Protein AF-A0A2N9NRS1-F1 (afdb_monomer_lite)

Secondary structure (DSSP, 8-state):
-----------HHHHHHHHHHHHHHT--HHHHHHHHHHHHHHHHHHHHHHHTS-S-SSPPPPHHHHHHHHH-----HHHHHHHHHHS------

pLDDT: mean 79.93, std 14.4, range [45.62, 96.69]

Radius of gyration: 28.5 Å; chains: 1; bounding box: 49×37×71 Å

Sequence (93 aa):
MKSTQYPLQVPEDLMSELESTARSHSLSKADVMRQSMRFGLPVLRKRLSAVAGRVTNVEPLPRKVLEEIYSRPERDEPGVKQLSRAQPKGVRD

Structure (mmCIF, N/CA/C/O backbone):
data_AF-A0A2N9NRS1-F1
#
_entry.id   AF-A0A2N9NRS1-F1
#
loop_
_atom_site.group_PDB
_atom_site.id
_atom_site.type_symbol
_atom_site.label_atom_id
_atom_site.label_alt_id
_atom_site.label_comp_id
_atom_site.label_asym_id
_atom_site.label_entity_id
_atom_site.label_seq_id
_atom_site.pdbx_PDB_ins_code
_atom_site.Cartn_x
_atom_site.Cartn_y
_atom_site.Cartn_z
_atom_site.occupancy
_atom_site.B_iso_or_equiv
_atom_site.auth_seq_id
_atom_site.auth_comp_id
_atom_site.auth_asym_id
_atom_site.auth_atom_id
_atom_site.pdbx_PDB_model_num
ATOM 1 N N . MET A 1 1 ? 7.881 -1.007 19.608 1.00 60.34 1 MET A N 1
ATOM 2 C CA . MET A 1 1 ? 8.231 -0.811 18.179 1.00 60.34 1 MET A CA 1
ATOM 3 C C . MET A 1 1 ? 8.441 0.674 17.942 1.00 60.34 1 MET A C 1
ATOM 5 O O . MET A 1 1 ? 7.679 1.450 18.499 1.00 60.34 1 MET A O 1
ATOM 9 N N . LYS A 1 2 ? 9.450 1.078 17.161 1.00 79.75 2 LYS A N 1
ATOM 10 C CA . LYS A 1 2 ? 9.568 2.479 16.727 1.00 79.75 2 LYS A CA 1
ATOM 11 C C . LYS A 1 2 ? 8.479 2.743 15.681 1.00 79.75 2 LYS A C 1
ATOM 13 O O . LYS A 1 2 ? 8.377 1.984 14.721 1.00 79.75 2 LYS A O 1
ATOM 18 N N . SER A 1 3 ? 7.653 3.759 15.898 1.00 81.94 3 SER A N 1
ATOM 19 C CA . SER A 1 3 ? 6.581 4.165 14.986 1.00 81.94 3 SER A CA 1
ATOM 20 C C . SER A 1 3 ? 6.775 5.621 14.601 1.00 81.94 3 SER A C 1
ATOM 22 O O . SER A 1 3 ? 6.987 6.459 15.475 1.00 81.94 3 SER A O 1
ATOM 24 N N . THR A 1 4 ? 6.672 5.914 13.311 1.00 88.31 4 THR A N 1
ATOM 25 C CA . THR A 1 4 ? 6.706 7.282 12.792 1.00 88.31 4 THR A CA 1
ATOM 26 C C . THR A 1 4 ? 5.276 7.725 12.524 1.00 88.31 4 THR A C 1
ATOM 28 O O . THR A 1 4 ? 4.505 6.980 11.917 1.00 88.31 4 THR A O 1
ATOM 31 N N . GLN A 1 5 ? 4.904 8.914 12.997 1.00 88.06 5 GLN A N 1
ATOM 32 C CA . GLN A 1 5 ? 3.593 9.482 12.706 1.00 88.06 5 GLN A CA 1
ATOM 33 C C . GLN A 1 5 ? 3.561 9.941 11.247 1.00 88.06 5 GLN A C 1
ATOM 35 O O . GLN A 1 5 ? 4.415 10.713 10.818 1.00 88.06 5 GLN A O 1
ATOM 40 N N . TYR A 1 6 ? 2.584 9.447 10.490 1.00 85.50 6 TYR A N 1
ATOM 41 C CA . TYR A 1 6 ? 2.391 9.793 9.088 1.00 85.50 6 TYR A CA 1
ATOM 42 C C . TYR A 1 6 ? 0.953 10.289 8.893 1.00 85.50 6 TYR A C 1
ATOM 44 O O . TYR A 1 6 ? 0.023 9.499 9.084 1.00 85.50 6 TYR A O 1
ATOM 52 N N . PRO A 1 7 ? 0.739 11.578 8.570 1.00 88.81 7 PRO A N 1
ATOM 53 C CA . PRO A 1 7 ? -0.588 12.068 8.235 1.00 88.81 7 PRO A CA 1
ATOM 54 C C . PRO A 1 7 ? -0.986 11.524 6.860 1.00 88.81 7 PRO A C 1
ATOM 56 O O . PRO A 1 7 ? -0.306 11.768 5.867 1.00 88.81 7 PRO A O 1
ATOM 59 N N . LEU A 1 8 ? -2.088 10.777 6.810 1.00 88.56 8 LEU A N 1
ATOM 60 C CA . LEU A 1 8 ? -2.639 10.217 5.581 1.00 88.56 8 LEU A CA 1
ATOM 61 C C . LEU A 1 8 ? -4.058 10.745 5.384 1.00 88.56 8 LEU A C 1
ATOM 63 O O . LEU A 1 8 ? -4.887 10.645 6.288 1.00 88.56 8 LEU A O 1
ATOM 67 N N . GLN A 1 9 ? -4.335 11.281 4.199 1.00 93.00 9 GLN A N 1
ATOM 68 C CA . GLN A 1 9 ? -5.700 11.579 3.781 1.00 93.00 9 GLN A CA 1
ATOM 69 C C . GLN A 1 9 ? -6.358 10.287 3.301 1.00 93.00 9 GLN A C 1
ATOM 71 O O . GLN A 1 9 ? -5.797 9.573 2.470 1.00 93.00 9 GLN A O 1
ATOM 76 N N . VAL A 1 10 ? -7.533 9.981 3.844 1.00 90.88 10 VAL A N 1
ATOM 77 C CA . VAL A 1 10 ? -8.276 8.758 3.537 1.00 90.88 10 VAL A CA 1
ATOM 78 C C . VAL A 1 10 ? -9.671 9.160 3.051 1.00 90.88 10 VAL A C 1
ATOM 80 O O . VAL A 1 10 ? -10.322 9.939 3.747 1.00 90.88 10 VAL A O 1
ATOM 83 N N . PRO A 1 11 ? -10.132 8.666 1.885 1.00 94.81 11 PRO A N 1
ATOM 84 C CA . PRO A 1 11 ? -11.497 8.896 1.411 1.00 94.81 11 PRO A CA 1
ATOM 85 C C . PRO A 1 11 ? -12.547 8.418 2.422 1.00 94.81 11 PRO A C 1
ATOM 87 O O . PRO A 1 11 ? -12.319 7.433 3.129 1.00 94.81 11 PRO A O 1
ATOM 90 N N . GLU A 1 12 ? -13.702 9.083 2.464 1.00 94.25 12 GLU A N 1
ATOM 91 C CA . GLU A 1 12 ? -14.774 8.776 3.425 1.00 94.25 12 GLU A CA 1
ATOM 92 C C . GLU A 1 12 ? -15.288 7.338 3.291 1.00 94.25 12 GLU A C 1
ATOM 94 O O . GLU A 1 12 ? -15.439 6.643 4.298 1.00 94.25 12 GLU A O 1
ATOM 99 N N . ASP A 1 13 ? -15.443 6.849 2.059 1.00 95.50 13 ASP A N 1
ATOM 100 C CA . ASP A 1 13 ? -15.888 5.478 1.788 1.00 95.50 13 ASP A CA 1
ATOM 101 C C . ASP A 1 13 ? -14.947 4.451 2.432 1.00 95.50 13 ASP A C 1
ATOM 103 O O . ASP A 1 13 ? -15.374 3.578 3.190 1.00 95.50 13 ASP A O 1
ATOM 107 N N . LEU A 1 14 ? -13.636 4.617 2.229 1.00 93.31 14 LEU A N 1
ATOM 108 C CA . LEU A 1 14 ? -12.618 3.729 2.789 1.00 93.31 14 LEU A CA 1
ATOM 109 C C . LEU A 1 14 ? -12.540 3.842 4.319 1.00 93.31 14 LEU A C 1
ATOM 111 O O . LEU A 1 14 ? -12.290 2.852 5.007 1.00 93.31 14 LEU A O 1
ATOM 115 N N . MET A 1 15 ? -12.779 5.034 4.873 1.00 94.19 15 MET A N 1
ATOM 116 C CA . MET A 1 15 ? -12.885 5.219 6.321 1.00 94.19 15 MET A CA 1
ATOM 117 C C . MET A 1 15 ? -14.074 4.453 6.907 1.00 94.19 15 MET A C 1
ATOM 119 O O . MET A 1 15 ? -13.931 3.854 7.974 1.00 94.19 15 MET A O 1
ATOM 123 N N . SER A 1 16 ? -15.215 4.419 6.215 1.00 94.94 16 SER A N 1
ATOM 124 C CA . SER A 1 16 ? -16.403 3.681 6.661 1.00 94.94 16 SER A CA 1
ATOM 125 C C . SER A 1 16 ? -16.170 2.161 6.701 1.00 94.94 16 SER A C 1
ATOM 127 O O . SER A 1 16 ? -16.509 1.491 7.685 1.00 94.94 16 SER A O 1
ATOM 129 N N . GLU A 1 17 ? -15.487 1.610 5.694 1.00 94.56 17 GLU A N 1
ATOM 130 C CA . GLU A 1 17 ? -15.075 0.201 5.659 1.00 94.56 17 GLU A CA 1
ATOM 131 C C . GLU A 1 17 ? -14.077 -0.121 6.773 1.00 94.56 17 GLU A C 1
ATOM 133 O O . GLU A 1 17 ? -14.161 -1.152 7.447 1.00 94.56 17 GLU A O 1
ATOM 138 N N . LEU A 1 18 ? -13.142 0.793 7.020 1.00 94.56 18 LEU A N 1
ATOM 139 C CA . LEU A 1 18 ? -12.152 0.622 8.068 1.00 94.56 18 LEU A CA 1
ATOM 140 C C . LEU A 1 18 ? -12.795 0.619 9.459 1.00 94.56 18 LEU A C 1
ATOM 142 O O . LEU A 1 18 ? -12.409 -0.173 10.320 1.00 94.56 18 LEU A O 1
ATOM 146 N N . GLU A 1 19 ? -13.798 1.469 9.676 1.00 94.44 19 GLU A N 1
ATOM 147 C CA . GLU A 1 19 ? -14.580 1.503 10.908 1.00 94.44 19 GLU A CA 1
ATOM 148 C C . GLU A 1 19 ? -15.397 0.238 11.135 1.00 94.44 19 GLU A C 1
ATOM 150 O O . GLU A 1 19 ? -15.374 -0.312 12.237 1.00 94.44 19 GLU A O 1
ATOM 155 N N . SER A 1 20 ? -16.111 -0.233 10.115 1.00 95.56 20 SER A N 1
ATOM 156 C CA . SER A 1 20 ? -16.908 -1.459 10.223 1.00 95.56 20 SER A CA 1
ATOM 157 C C . SER A 1 20 ? -16.026 -2.679 10.506 1.00 95.56 20 SER A C 1
ATOM 159 O O . SER A 1 20 ? -16.347 -3.489 11.381 1.00 95.56 20 SER A O 1
ATOM 161 N N . THR A 1 21 ? -14.858 -2.759 9.865 1.00 94.88 21 THR A N 1
ATOM 162 C CA . THR A 1 21 ? -13.861 -3.812 10.102 1.00 94.88 21 THR A CA 1
ATOM 163 C C . THR A 1 21 ? -13.278 -3.729 11.515 1.00 94.88 21 THR A C 1
ATOM 165 O O . THR A 1 21 ? -13.176 -4.741 12.210 1.00 94.88 21 THR A O 1
ATOM 168 N N . ALA A 1 22 ? -12.942 -2.522 11.981 1.00 96.69 22 ALA A N 1
ATOM 169 C CA . ALA A 1 22 ? -12.442 -2.289 13.336 1.00 96.69 22 ALA A CA 1
ATOM 170 C C . ALA A 1 22 ? -13.456 -2.723 14.404 1.00 96.69 22 ALA A C 1
ATOM 172 O O . ALA A 1 22 ? -13.083 -3.413 15.354 1.00 96.69 22 ALA A O 1
ATOM 173 N N . ARG A 1 23 ? -14.741 -2.387 14.217 1.00 95.12 23 ARG A N 1
ATOM 174 C CA . ARG A 1 23 ? -15.832 -2.806 15.112 1.00 95.12 23 ARG A CA 1
ATOM 175 C C . ARG A 1 23 ? -16.008 -4.324 15.113 1.00 95.12 23 ARG A C 1
ATOM 177 O O . ARG A 1 23 ? -16.087 -4.917 16.182 1.00 95.12 23 ARG A O 1
ATOM 184 N N . SER A 1 24 ? -16.002 -4.950 13.937 1.00 96.06 24 SER A N 1
ATOM 185 C CA . SER A 1 24 ? -16.222 -6.397 13.792 1.00 96.06 24 SER A CA 1
ATOM 186 C C . SER A 1 24 ? -15.129 -7.236 14.458 1.00 96.06 24 SER A C 1
ATOM 188 O O . SER A 1 24 ? -15.411 -8.288 15.023 1.00 96.06 24 SER A O 1
ATOM 190 N N . HIS A 1 25 ? -13.883 -6.759 14.432 1.00 92.69 25 HIS A N 1
ATOM 191 C CA . HIS A 1 25 ? -12.737 -7.475 14.996 1.00 92.69 25 HIS A CA 1
ATOM 192 C C . HIS A 1 25 ? -12.265 -6.937 16.353 1.00 92.69 25 HIS A C 1
ATOM 194 O O . HIS A 1 25 ? -11.260 -7.418 16.870 1.00 92.69 25 HIS A O 1
ATOM 200 N N . SER A 1 26 ? -12.970 -5.961 16.942 1.00 94.19 26 SER A N 1
ATOM 201 C CA . SER A 1 26 ? -12.575 -5.299 18.198 1.00 94.19 26 SER A CA 1
ATOM 202 C C . SER A 1 26 ? -11.129 -4.773 18.179 1.00 94.19 26 SER A C 1
ATOM 204 O O . SER A 1 26 ? -10.401 -4.859 19.166 1.00 94.19 26 SER A O 1
ATOM 206 N N . LEU A 1 27 ? -10.698 -4.236 17.034 1.00 93.88 27 LEU A N 1
ATOM 207 C CA . LEU A 1 27 ? -9.358 -3.680 16.833 1.00 93.88 27 LEU A CA 1
ATOM 208 C C . LEU A 1 27 ? -9.407 -2.155 16.758 1.00 93.88 27 LEU A C 1
ATOM 210 O O . LEU A 1 27 ? -10.413 -1.562 16.370 1.00 93.88 27 LEU A O 1
ATOM 214 N N . SER A 1 28 ? -8.286 -1.497 17.065 1.00 94.12 28 SER A N 1
ATOM 215 C CA . SER A 1 28 ? -8.163 -0.067 16.785 1.00 94.12 28 SER A CA 1
ATOM 216 C C . SER A 1 28 ? -8.113 0.181 15.272 1.00 94.12 28 SER A C 1
ATOM 218 O O . SER A 1 28 ? -7.571 -0.628 14.515 1.00 94.12 28 SER A O 1
ATOM 220 N N . LYS A 1 29 ? -8.602 1.343 14.816 1.00 92.81 29 LYS A N 1
ATOM 221 C CA . LYS A 1 29 ? -8.486 1.762 13.404 1.00 92.81 29 LYS A CA 1
ATOM 222 C C . LYS A 1 29 ? -7.036 1.678 12.909 1.00 92.81 29 LYS A C 1
ATOM 224 O O . LYS A 1 29 ? -6.765 1.201 11.811 1.00 92.81 29 LYS A O 1
ATOM 229 N N . ALA A 1 30 ? -6.094 2.105 13.749 1.00 91.81 30 ALA A N 1
ATOM 230 C CA . ALA A 1 30 ? -4.674 2.084 13.426 1.00 91.81 30 ALA A CA 1
ATOM 231 C C . ALA A 1 30 ? -4.128 0.653 13.280 1.00 91.81 30 ALA A C 1
ATOM 233 O O . ALA A 1 30 ? -3.279 0.411 12.423 1.00 91.81 30 ALA A O 1
ATOM 234 N N . ASP A 1 31 ? -4.613 -0.302 14.077 1.00 93.44 31 ASP A N 1
ATOM 235 C CA . ASP A 1 31 ? -4.249 -1.713 13.924 1.00 93.44 31 ASP A CA 1
ATOM 236 C C . ASP A 1 31 ? -4.820 -2.305 12.646 1.00 93.44 31 ASP A C 1
ATOM 238 O O . ASP A 1 31 ? -4.081 -2.962 11.916 1.00 93.44 31 ASP A O 1
ATOM 242 N N . VAL A 1 32 ? -6.080 -2.014 12.319 1.00 95.25 32 VAL A N 1
ATOM 243 C CA . VAL A 1 32 ? -6.687 -2.457 11.056 1.00 95.25 32 VAL A CA 1
ATOM 244 C C . VAL A 1 32 ? -5.892 -1.934 9.860 1.00 95.25 32 VAL A C 1
ATOM 246 O O . VAL A 1 32 ? -5.545 -2.725 8.988 1.00 95.25 32 VAL A O 1
ATOM 249 N N . MET A 1 33 ? -5.502 -0.651 9.850 1.00 93.38 33 MET A N 1
ATOM 250 C CA . MET A 1 33 ? -4.626 -0.093 8.807 1.00 93.38 33 MET A CA 1
ATOM 251 C C . MET A 1 33 ? -3.279 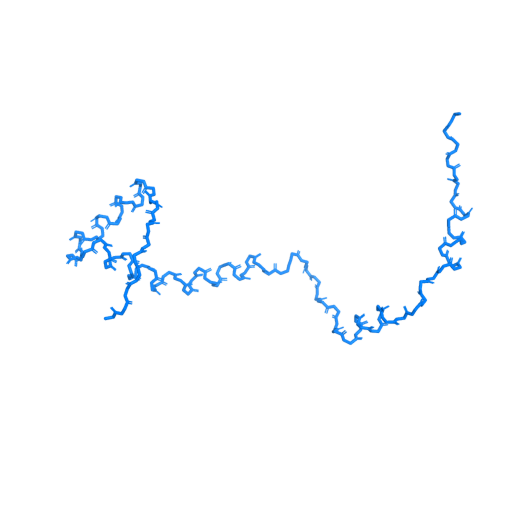-0.820 8.726 1.00 93.38 33 MET A C 1
ATOM 253 O O . MET A 1 33 ? -2.806 -1.153 7.643 1.00 93.38 33 MET A O 1
ATOM 257 N N . ARG A 1 34 ? -2.638 -1.094 9.868 1.00 92.50 34 ARG A N 1
ATOM 258 C CA . ARG A 1 34 ? -1.350 -1.804 9.889 1.00 92.50 34 ARG A CA 1
ATOM 259 C C . ARG A 1 34 ? -1.471 -3.225 9.347 1.00 92.50 34 ARG A C 1
ATOM 261 O O . ARG A 1 34 ? -0.589 -3.672 8.612 1.00 92.50 34 ARG A O 1
ATOM 268 N N . GLN A 1 35 ? -2.536 -3.934 9.713 1.00 93.88 35 GLN A N 1
ATOM 269 C CA . GLN A 1 35 ? -2.771 -5.299 9.252 1.00 93.88 35 GLN A CA 1
ATOM 270 C C . GLN A 1 35 ? -3.135 -5.327 7.768 1.00 93.88 35 GLN A C 1
ATOM 272 O O . GLN A 1 35 ? -2.549 -6.108 7.019 1.00 93.88 35 GLN A O 1
ATOM 277 N N . SER A 1 36 ? -4.007 -4.424 7.313 1.00 94.25 36 SER A N 1
ATOM 278 C CA . SER A 1 36 ? -4.361 -4.318 5.896 1.00 94.25 36 SER A CA 1
ATOM 279 C C . SER A 1 36 ? -3.137 -4.008 5.034 1.00 94.25 36 SER A C 1
ATOM 281 O O . SER A 1 36 ? -2.944 -4.648 4.003 1.00 94.25 36 SER A O 1
ATOM 283 N N . MET A 1 37 ? -2.237 -3.129 5.489 1.00 93.25 37 MET A N 1
ATOM 284 C CA . MET A 1 37 ? -0.959 -2.875 4.817 1.00 93.25 37 MET A CA 1
ATOM 285 C C . MET A 1 37 ? -0.066 -4.120 4.790 1.00 93.25 37 MET A C 1
ATOM 287 O O . MET A 1 37 ? 0.480 -4.456 3.741 1.00 93.25 37 MET A O 1
ATOM 291 N N . ARG A 1 38 ? 0.075 -4.844 5.908 1.00 94.31 38 ARG A N 1
ATOM 292 C CA . ARG A 1 38 ? 0.879 -6.079 5.954 1.00 94.31 38 ARG A CA 1
ATOM 293 C C . ARG A 1 38 ? 0.393 -7.129 4.961 1.00 94.31 38 ARG A C 1
ATOM 295 O O . ARG A 1 38 ? 1.221 -7.741 4.288 1.00 94.31 38 ARG A O 1
ATOM 302 N N . PHE A 1 39 ? -0.918 -7.316 4.853 1.00 94.00 39 PHE A N 1
ATOM 303 C CA . PHE A 1 39 ? -1.505 -8.289 3.933 1.00 94.00 39 PHE A CA 1
ATOM 304 C C . PHE A 1 39 ? -1.527 -7.791 2.481 1.00 94.00 39 PHE A C 1
ATOM 306 O O . PHE A 1 39 ? -1.272 -8.562 1.556 1.00 94.00 39 PHE A O 1
ATOM 313 N N . GLY A 1 40 ? -1.784 -6.499 2.269 1.00 93.56 40 GLY A N 1
ATOM 314 C CA . GLY A 1 40 ? -1.955 -5.899 0.948 1.00 93.56 40 GLY A CA 1
ATOM 315 C C . GLY A 1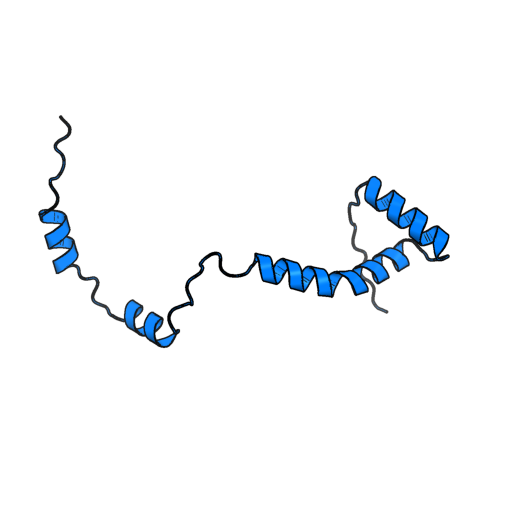 40 ? -0.650 -5.573 0.222 1.00 93.56 40 GLY A C 1
ATOM 316 O O . GLY A 1 40 ? -0.588 -5.718 -0.998 1.00 93.56 40 GLY A O 1
ATOM 317 N N . LEU A 1 41 ? 0.417 -5.179 0.929 1.00 94.12 41 LEU A N 1
ATOM 318 C CA . LEU A 1 41 ? 1.675 -4.741 0.305 1.00 94.12 41 LEU A CA 1
ATOM 319 C C . LEU A 1 41 ? 2.321 -5.794 -0.617 1.00 94.12 41 LEU A C 1
ATOM 321 O O . LEU A 1 41 ? 2.751 -5.419 -1.712 1.00 94.12 41 LEU A O 1
ATOM 325 N N . PRO A 1 42 ? 2.385 -7.095 -0.262 1.00 93.12 42 PRO A N 1
ATOM 326 C CA . PRO A 1 42 ? 2.907 -8.114 -1.172 1.00 93.12 42 PRO A CA 1
ATOM 327 C C . PRO A 1 42 ? 2.091 -8.236 -2.466 1.00 93.12 42 PRO A C 1
ATOM 329 O O . PRO A 1 42 ? 2.662 -8.381 -3.548 1.00 93.12 42 PRO A O 1
ATOM 332 N N . VAL A 1 43 ? 0.761 -8.152 -2.369 1.00 92.56 43 VAL A N 1
ATOM 333 C CA . VAL A 1 43 ? -0.151 -8.223 -3.522 1.00 92.56 43 VAL A CA 1
ATOM 334 C C . VAL A 1 43 ? -0.010 -6.975 -4.388 1.00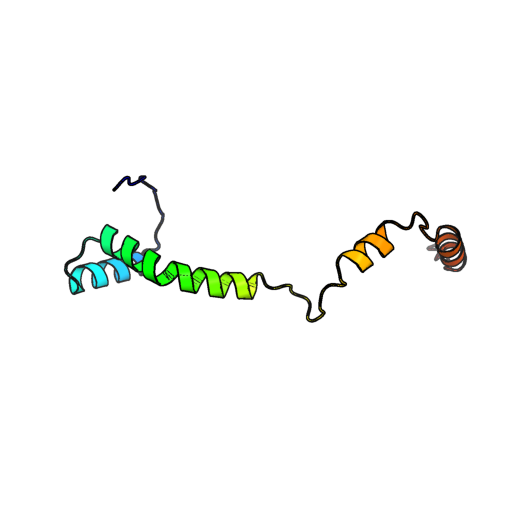 92.56 43 VAL A C 1
ATOM 336 O O . VAL A 1 43 ? 0.115 -7.083 -5.608 1.00 92.56 43 VAL A O 1
ATOM 339 N N . LEU A 1 44 ? 0.038 -5.799 -3.759 1.00 90.69 44 LEU A N 1
ATOM 340 C CA . LEU A 1 44 ? 0.236 -4.521 -4.430 1.00 90.69 44 LEU A CA 1
ATOM 341 C C . LEU A 1 44 ? 1.560 -4.507 -5.196 1.00 90.69 44 LEU A C 1
ATOM 343 O O . LEU A 1 44 ? 1.572 -4.154 -6.371 1.00 90.69 44 LEU A O 1
ATOM 347 N N . ARG A 1 45 ? 2.656 -4.971 -4.578 1.00 90.50 45 ARG A N 1
ATOM 348 C CA . ARG A 1 45 ? 3.961 -5.082 -5.243 1.00 90.50 45 ARG A CA 1
ATOM 349 C C . ARG A 1 45 ? 3.874 -5.952 -6.494 1.00 90.50 45 ARG A C 1
ATOM 351 O O . ARG A 1 45 ? 4.327 -5.519 -7.543 1.00 90.50 45 ARG A O 1
ATOM 358 N N . LYS A 1 46 ? 3.255 -7.135 -6.413 1.00 88.75 46 LYS A N 1
ATOM 359 C CA . LYS A 1 46 ? 3.088 -8.023 -7.578 1.00 88.75 46 LYS A CA 1
ATOM 360 C C . LYS A 1 46 ? 2.294 -7.356 -8.704 1.00 88.75 46 LYS A C 1
ATOM 362 O O . LYS A 1 46 ? 2.709 -7.422 -9.856 1.00 88.75 46 LYS A O 1
ATOM 367 N N . ARG A 1 47 ? 1.179 -6.695 -8.376 1.00 87.69 47 ARG A N 1
ATOM 368 C CA . ARG A 1 47 ? 0.328 -6.012 -9.366 1.00 87.69 47 ARG A CA 1
ATOM 369 C C . ARG A 1 47 ? 1.042 -4.829 -10.016 1.00 87.69 47 ARG A C 1
ATOM 371 O O . ARG A 1 47 ? 1.013 -4.704 -11.232 1.00 87.69 47 ARG A O 1
ATOM 378 N N . LEU A 1 48 ? 1.729 -4.005 -9.229 1.00 83.25 48 LEU A N 1
ATOM 379 C CA . L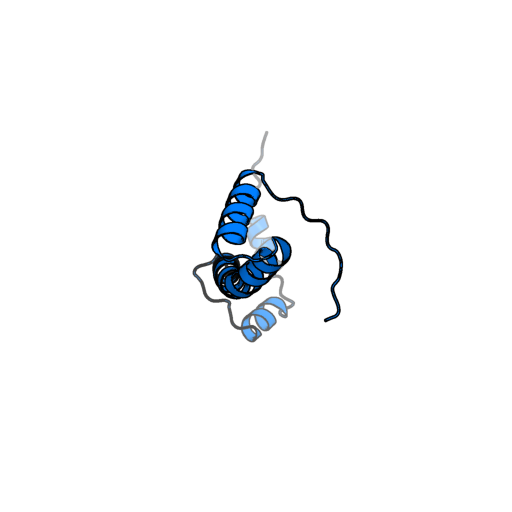EU A 1 48 ? 2.484 -2.868 -9.753 1.00 83.25 48 LEU A CA 1
ATOM 380 C C . LEU A 1 48 ? 3.698 -3.312 -10.569 1.00 83.25 48 LEU A C 1
ATOM 382 O O . LEU A 1 48 ? 3.973 -2.710 -11.597 1.00 83.25 48 LEU A O 1
ATOM 386 N N . SER A 1 49 ? 4.395 -4.380 -10.175 1.00 74.62 49 SER A N 1
ATOM 387 C CA . SER A 1 49 ? 5.486 -4.945 -10.978 1.00 74.62 49 SER A CA 1
ATOM 388 C C . SER A 1 49 ? 5.002 -5.521 -12.309 1.00 74.62 49 SER A C 1
ATOM 390 O O . SER A 1 49 ? 5.729 -5.431 -13.290 1.00 74.62 49 SER A O 1
ATOM 392 N N . ALA A 1 50 ? 3.785 -6.070 -12.368 1.00 65.00 50 ALA A N 1
ATOM 393 C CA . ALA A 1 50 ? 3.189 -6.526 -13.623 1.00 65.00 50 ALA A CA 1
ATOM 394 C C . ALA A 1 50 ? 2.857 -5.355 -14.566 1.00 65.00 50 ALA A C 1
ATOM 396 O O . ALA A 1 50 ? 3.054 -5.468 -15.770 1.00 65.00 50 ALA A O 1
ATOM 397 N N . VAL A 1 51 ? 2.415 -4.217 -14.020 1.00 58.94 51 VAL A N 1
ATOM 398 C CA . VAL A 1 51 ? 2.115 -2.995 -14.791 1.00 58.94 51 VAL A CA 1
ATOM 399 C C . VAL A 1 51 ? 3.384 -2.215 -15.162 1.00 58.94 51 VAL A C 1
ATOM 401 O O . VAL A 1 51 ? 3.447 -1.609 -16.224 1.00 58.94 51 VAL A O 1
ATOM 404 N N . ALA A 1 52 ? 4.420 -2.264 -14.322 1.00 55.66 52 ALA A N 1
ATOM 405 C CA . ALA A 1 52 ? 5.749 -1.722 -14.611 1.00 55.66 52 ALA A CA 1
ATOM 406 C C . ALA A 1 52 ? 6.587 -2.643 -15.522 1.00 55.66 52 ALA A C 1
ATOM 408 O O . ALA A 1 52 ? 7.735 -2.325 -15.843 1.00 55.66 52 ALA A O 1
ATOM 409 N N . GLY A 1 53 ? 6.026 -3.785 -15.931 1.00 59.16 53 GLY A N 1
ATOM 410 C CA . GLY A 1 53 ? 6.573 -4.617 -16.987 1.00 59.16 53 GLY A CA 1
ATOM 411 C C . GLY A 1 53 ? 6.646 -3.831 -18.294 1.00 59.16 53 GLY A C 1
ATOM 412 O O . GLY A 1 53 ? 5.726 -3.106 -18.664 1.00 59.16 53 GLY A O 1
ATOM 413 N N . ARG A 1 54 ? 7.786 -3.959 -18.972 1.00 53.47 54 ARG A N 1
ATOM 414 C CA . ARG A 1 54 ? 8.115 -3.355 -20.266 1.00 53.47 54 ARG A CA 1
ATOM 415 C C . ARG A 1 54 ? 6.902 -3.395 -21.220 1.00 53.47 54 ARG A C 1
ATOM 417 O O . ARG A 1 54 ? 6.411 -4.469 -21.535 1.00 53.47 54 ARG A O 1
ATOM 424 N N . VAL A 1 55 ? 6.471 -2.232 -21.722 1.00 59.00 55 VAL A N 1
ATOM 425 C CA . VAL A 1 55 ? 5.308 -2.068 -22.634 1.00 59.00 55 VAL A CA 1
ATOM 426 C C . VAL A 1 55 ? 5.503 -2.780 -23.992 1.00 59.00 55 VAL A C 1
ATOM 428 O O . VAL A 1 55 ? 4.583 -2.877 -24.797 1.00 59.00 55 VAL A O 1
ATOM 431 N N . THR A 1 56 ? 6.700 -3.299 -24.275 1.00 57.84 56 THR A N 1
ATOM 432 C CA . THR A 1 56 ? 7.038 -3.932 -25.554 1.00 57.84 56 THR A CA 1
ATOM 433 C C . THR A 1 56 ? 7.006 -5.456 -25.448 1.00 57.84 56 THR A C 1
ATOM 435 O O . THR A 1 56 ? 7.747 -6.014 -24.643 1.00 57.84 56 THR A O 1
ATOM 438 N N . ASN A 1 57 ? 6.274 -6.127 -26.343 1.00 64.25 57 ASN A N 1
ATOM 439 C CA . ASN A 1 57 ? 6.246 -7.596 -26.496 1.00 64.25 57 ASN A CA 1
ATOM 440 C C . ASN A 1 57 ? 7.575 -8.231 -26.960 1.00 64.25 57 ASN A C 1
ATOM 442 O O . ASN A 1 57 ? 7.620 -9.426 -27.234 1.00 64.25 57 ASN A O 1
ATOM 446 N N . VAL A 1 58 ? 8.644 -7.448 -27.106 1.00 65.75 58 VAL A N 1
ATOM 447 C CA . VAL A 1 58 ? 9.933 -7.915 -27.623 1.00 65.75 58 VAL A CA 1
ATOM 448 C C . VAL A 1 58 ? 10.952 -7.925 -26.492 1.00 65.75 58 VAL A C 1
ATOM 450 O O . VAL A 1 58 ? 11.093 -6.934 -25.763 1.00 65.75 58 VAL A O 1
ATOM 453 N N . GLU A 1 59 ? 11.666 -9.041 -26.358 1.00 69.62 59 GLU A N 1
ATOM 454 C CA . GLU A 1 59 ? 12.757 -9.174 -25.398 1.00 69.62 59 GLU A CA 1
ATOM 455 C C . GLU A 1 59 ? 13.844 -8.116 -25.659 1.00 69.62 59 GLU A C 1
ATOM 457 O O . GLU A 1 59 ? 14.146 -7.797 -26.814 1.00 69.62 59 GLU A O 1
ATOM 462 N N . PRO A 1 60 ? 14.442 -7.524 -24.607 1.00 73.50 60 PRO A N 1
ATOM 463 C CA . PRO A 1 60 ? 15.600 -6.666 -24.793 1.00 73.50 60 PRO A CA 1
ATOM 464 C C . PRO A 1 60 ? 16.713 -7.406 -25.521 1.00 73.50 60 PRO A C 1
ATOM 466 O O . PRO A 1 60 ? 17.043 -8.540 -25.179 1.00 73.50 60 PRO A O 1
ATOM 469 N N . LEU A 1 61 ? 17.376 -6.698 -26.436 1.00 79.06 61 LEU A N 1
ATOM 470 C CA . LEU A 1 61 ? 18.673 -7.140 -26.921 1.00 79.06 61 LEU A CA 1
ATOM 471 C C . LEU A 1 61 ? 19.621 -7.349 -25.725 1.00 79.06 61 LEU A C 1
ATOM 473 O O . LEU A 1 61 ? 19.626 -6.528 -24.797 1.00 79.06 61 LEU A O 1
ATOM 477 N N . PRO A 1 62 ? 20.433 -8.420 -25.729 1.00 87.38 62 PRO A N 1
ATOM 478 C CA . PRO A 1 62 ? 21.416 -8.656 -24.685 1.00 87.38 62 PRO A CA 1
ATOM 479 C C . PRO A 1 62 ? 22.333 -7.446 -24.499 1.00 87.38 62 PRO A C 1
ATOM 481 O O . PRO A 1 62 ? 22.731 -6.795 -25.464 1.00 87.38 62 PRO A O 1
ATOM 484 N N . ARG A 1 63 ? 22.722 -7.171 -23.251 1.00 83.25 63 ARG A N 1
ATOM 485 C CA . ARG A 1 63 ? 23.508 -5.979 -22.895 1.00 83.25 63 ARG A CA 1
ATOM 486 C C . ARG A 1 63 ? 24.797 -5.832 -23.712 1.00 83.25 63 ARG A C 1
ATOM 488 O O . ARG A 1 63 ? 25.107 -4.732 -24.142 1.00 83.25 63 ARG A O 1
ATOM 495 N N . LYS A 1 64 ? 25.472 -6.949 -24.005 1.00 85.25 64 LYS A N 1
ATOM 496 C CA . LYS A 1 64 ? 26.667 -6.988 -24.865 1.00 85.25 64 LYS A CA 1
ATOM 497 C C . LYS A 1 64 ? 26.394 -6.492 -26.289 1.00 85.25 64 LYS A C 1
ATOM 499 O O . LYS A 1 64 ? 27.205 -5.767 -26.841 1.00 85.25 64 LYS A O 1
ATOM 504 N N . VAL A 1 65 ? 25.239 -6.851 -26.854 1.00 83.25 65 VAL A N 1
ATOM 505 C CA . VAL A 1 65 ? 24.825 -6.436 -28.204 1.00 83.25 65 VAL A CA 1
ATOM 506 C C . VAL A 1 65 ? 24.501 -4.944 -28.223 1.00 83.25 65 VAL A C 1
ATOM 508 O O . VAL A 1 65 ? 24.891 -4.242 -29.147 1.00 83.25 65 VAL A O 1
ATOM 511 N N . LEU A 1 66 ? 23.833 -4.433 -27.184 1.00 81.81 66 LEU A N 1
ATOM 512 C CA . LEU A 1 66 ? 23.583 -2.995 -27.047 1.00 81.81 66 LEU A CA 1
ATOM 513 C C . LEU A 1 66 ? 24.892 -2.211 -26.907 1.00 81.81 66 LEU A C 1
ATOM 515 O O . LEU A 1 66 ? 25.088 -1.224 -27.607 1.00 81.81 66 LEU A O 1
ATOM 519 N N . GLU A 1 67 ? 25.794 -2.659 -26.034 1.00 83.75 67 GLU A N 1
ATOM 520 C CA . GLU A 1 67 ? 27.105 -2.034 -25.848 1.00 83.75 67 GLU A CA 1
ATOM 521 C C . GLU A 1 67 ? 27.911 -2.045 -27.151 1.00 83.75 67 GLU A C 1
ATOM 523 O O . GLU A 1 67 ? 28.497 -1.028 -27.493 1.00 83.75 67 GLU A O 1
ATOM 528 N N . GLU A 1 68 ? 27.874 -3.120 -27.939 1.00 82.88 68 GLU A N 1
ATOM 529 C CA . GLU A 1 68 ? 28.518 -3.172 -29.255 1.00 82.88 68 GLU A CA 1
ATOM 530 C C . GLU A 1 68 ? 27.888 -2.199 -30.269 1.00 82.88 68 GLU A C 1
ATOM 532 O O . GLU A 1 68 ? 28.610 -1.459 -30.930 1.00 82.88 68 GLU A O 1
ATOM 537 N N . ILE A 1 69 ? 26.555 -2.145 -30.372 1.00 80.00 69 ILE A N 1
ATOM 538 C CA . ILE A 1 69 ? 25.849 -1.237 -31.296 1.00 80.00 69 ILE A CA 1
ATOM 539 C C . ILE A 1 69 ? 26.161 0.229 -30.972 1.00 80.00 69 ILE A C 1
ATOM 541 O O . ILE A 1 69 ? 26.426 1.014 -31.878 1.00 80.00 69 ILE A O 1
ATOM 545 N N . TYR A 1 70 ? 26.140 0.599 -29.689 1.00 74.31 70 TYR A N 1
ATOM 546 C CA . TYR A 1 70 ? 26.322 1.987 -29.253 1.00 74.31 70 TYR A CA 1
ATOM 547 C C . TYR A 1 70 ? 27.784 2.386 -29.007 1.00 74.31 70 TYR A C 1
ATOM 549 O O . TYR A 1 70 ? 28.062 3.575 -28.864 1.00 74.31 70 TYR A O 1
ATOM 557 N N . SER A 1 71 ? 28.720 1.433 -28.952 1.00 77.94 71 SER A N 1
ATOM 558 C CA . SER A 1 71 ? 30.163 1.718 -28.855 1.00 77.94 71 SER A CA 1
ATOM 559 C C . SER A 1 71 ? 30.829 1.924 -30.210 1.00 77.94 71 SER A C 1
ATOM 561 O O . SER A 1 71 ? 31.941 2.451 -30.257 1.00 77.94 71 SER A O 1
ATOM 563 N N . ARG A 1 72 ? 30.169 1.548 -31.313 1.00 73.25 72 ARG A N 1
ATOM 564 C CA . ARG A 1 72 ? 30.673 1.835 -32.657 1.00 73.25 72 ARG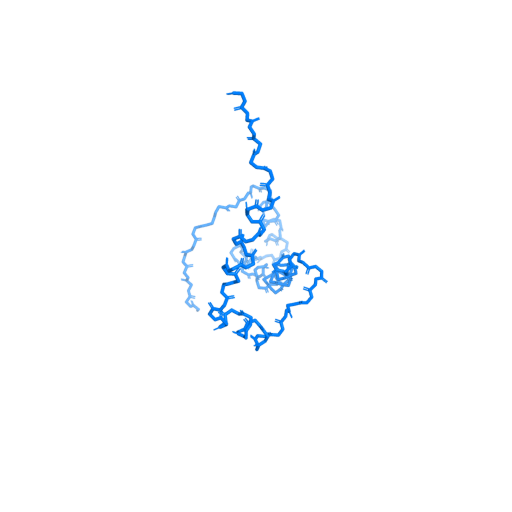 A CA 1
ATOM 565 C C . ARG A 1 72 ? 30.652 3.355 -32.891 1.00 73.25 72 ARG A C 1
ATOM 567 O O . ARG A 1 72 ? 29.584 3.962 -32.840 1.00 73.25 72 ARG A O 1
ATOM 574 N N . PRO A 1 73 ? 31.808 3.986 -33.174 1.00 62.22 73 PRO A N 1
ATOM 575 C CA . PRO A 1 73 ? 31.884 5.416 -33.477 1.00 62.22 73 PRO A CA 1
ATOM 576 C C . PRO A 1 73 ? 31.286 5.764 -34.847 1.00 62.22 73 PRO A C 1
ATOM 578 O O . PRO A 1 73 ? 31.090 6.940 -35.151 1.00 62.22 73 PRO A O 1
ATOM 581 N N . GLU A 1 74 ? 30.974 4.759 -35.669 1.00 60.34 74 GLU A N 1
ATOM 582 C CA . GLU A 1 74 ? 30.307 4.922 -36.956 1.00 60.34 74 GLU A CA 1
ATOM 583 C C . GLU A 1 74 ? 28.833 5.294 -36.748 1.00 60.34 74 GLU A C 1
ATOM 585 O O . GLU A 1 74 ? 27.908 4.516 -36.975 1.00 60.34 74 GLU A O 1
ATOM 590 N N . ARG A 1 75 ? 28.589 6.563 -36.394 1.00 59.91 75 ARG A N 1
ATOM 591 C CA . ARG A 1 75 ? 27.504 7.268 -37.075 1.00 59.91 75 ARG A CA 1
ATOM 592 C C . ARG A 1 75 ? 27.803 7.089 -38.549 1.00 59.91 75 ARG A C 1
ATOM 594 O O . ARG A 1 75 ? 28.844 7.548 -39.011 1.00 59.91 75 ARG A O 1
ATOM 601 N N . ASP A 1 76 ? 26.905 6.427 -39.256 1.00 63.59 76 ASP A N 1
ATOM 602 C CA . ASP A 1 76 ? 26.973 6.215 -40.695 1.00 63.5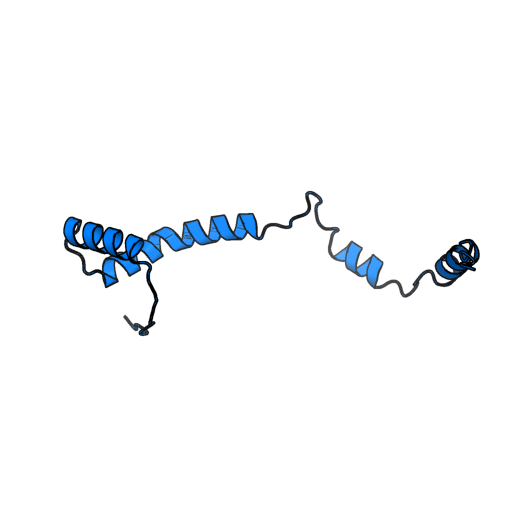9 76 ASP A CA 1
ATOM 603 C C . ASP A 1 76 ? 26.753 7.559 -41.425 1.00 63.59 76 ASP A C 1
ATOM 605 O O . ASP A 1 76 ? 25.854 7.727 -42.236 1.00 63.59 76 ASP A O 1
ATOM 609 N N . GLU A 1 77 ? 27.517 8.595 -41.062 1.00 64.69 77 GLU A N 1
ATOM 610 C CA . GLU A 1 77 ? 27.490 9.934 -41.627 1.00 64.69 77 GLU A CA 1
ATOM 611 C C . GLU A 1 77 ? 27.534 9.932 -43.154 1.00 64.69 77 GLU A C 1
ATOM 613 O O . GLU A 1 77 ? 26.779 10.713 -43.739 1.00 64.69 77 GLU A O 1
ATOM 618 N N . PRO A 1 78 ? 28.368 9.111 -43.828 1.00 63.22 78 PRO A N 1
ATOM 619 C CA . PRO A 1 78 ? 28.313 9.015 -45.281 1.00 63.22 78 PRO A CA 1
ATOM 620 C C . PRO A 1 78 ? 26.966 8.469 -45.774 1.00 63.22 78 PRO A C 1
ATOM 622 O O . PRO A 1 78 ? 26.377 9.086 -46.664 1.00 63.22 78 PRO A O 1
ATOM 625 N N . GLY A 1 79 ? 26.425 7.407 -45.165 1.00 65.25 79 GLY A N 1
ATOM 626 C CA . GLY A 1 79 ? 25.107 6.856 -45.504 1.00 65.25 79 GLY A CA 1
ATOM 627 C C . GLY A 1 79 ? 23.961 7.840 -45.237 1.00 65.25 79 GLY A C 1
ATOM 628 O O . GLY A 1 79 ? 23.116 8.076 -46.100 1.00 65.25 79 GLY A O 1
ATOM 629 N N . VAL A 1 80 ? 23.979 8.522 -44.090 1.00 67.38 80 VAL A N 1
ATOM 630 C CA . VAL A 1 80 ? 23.016 9.568 -43.714 1.00 67.38 80 VAL A CA 1
ATOM 631 C C . VAL A 1 80 ? 23.104 10.759 -44.666 1.00 67.38 80 VAL A C 1
ATOM 633 O O . VAL A 1 80 ? 22.067 11.271 -45.087 1.00 67.38 80 VAL A O 1
ATOM 636 N N . LYS A 1 81 ? 24.306 11.200 -45.064 1.00 67.50 81 LYS A N 1
ATOM 637 C CA . LYS A 1 81 ? 24.489 12.276 -46.056 1.00 67.50 81 LYS A CA 1
ATOM 638 C C . LYS A 1 81 ? 23.991 11.858 -47.437 1.00 67.50 81 LYS A C 1
ATOM 640 O O . LYS A 1 81 ? 23.388 12.680 -48.124 1.00 67.50 81 LYS A O 1
ATOM 645 N N . GLN A 1 82 ? 24.212 10.611 -47.842 1.00 68.12 82 GLN A N 1
ATOM 646 C CA . GLN A 1 82 ? 23.755 10.089 -49.128 1.00 68.12 82 GLN A CA 1
ATOM 647 C C . GLN A 1 82 ? 22.225 9.988 -49.173 1.00 68.12 82 GLN A C 1
ATOM 649 O O . GLN A 1 82 ? 21.611 10.483 -50.116 1.00 68.12 82 GLN A O 1
ATOM 654 N N . LEU A 1 83 ? 21.602 9.477 -48.108 1.00 64.50 83 LEU A N 1
ATOM 655 C CA . LEU A 1 83 ? 20.146 9.439 -47.954 1.00 64.50 83 LEU A CA 1
ATOM 656 C C . LEU A 1 83 ? 19.541 10.847 -47.854 1.00 64.50 83 LEU A C 1
ATOM 658 O O . LEU A 1 83 ? 18.546 11.128 -48.511 1.00 64.50 83 LEU A O 1
ATOM 662 N N . SER A 1 84 ? 20.172 11.769 -47.120 1.00 66.88 84 SER A N 1
ATOM 663 C CA . SER A 1 84 ? 19.719 13.168 -47.007 1.00 66.88 84 SER A CA 1
ATOM 664 C C . SER A 1 84 ? 19.801 13.932 -48.332 1.00 66.88 84 SER A C 1
ATOM 666 O O . SER A 1 84 ? 19.011 14.841 -48.567 1.00 66.88 84 SER A O 1
ATOM 668 N N . ARG A 1 85 ? 20.762 13.589 -49.202 1.00 67.94 85 ARG A N 1
ATOM 669 C CA . ARG A 1 85 ? 20.883 14.147 -50.561 1.00 67.94 85 ARG A CA 1
ATOM 670 C C . ARG A 1 85 ? 19.897 13.520 -51.545 1.00 67.94 85 ARG A C 1
ATOM 672 O O . ARG A 1 85 ? 19.485 14.198 -52.477 1.00 67.94 85 ARG A O 1
ATOM 679 N N . ALA A 1 86 ? 19.551 12.250 -51.347 1.00 68.94 86 ALA A N 1
ATOM 680 C CA . ALA A 1 86 ? 18.599 11.521 -52.181 1.00 68.94 86 ALA A CA 1
ATOM 681 C C . ALA A 1 86 ? 17.135 11.864 -51.862 1.00 68.94 86 ALA A C 1
ATOM 683 O O . ALA A 1 86 ? 16.253 11.571 -52.667 1.00 68.94 86 ALA A O 1
ATOM 684 N N . GLN A 1 87 ? 16.860 12.491 -50.714 1.00 68.00 87 GLN A N 1
ATOM 685 C CA . GLN A 1 87 ? 15.525 12.998 -50.432 1.00 68.00 87 GLN A CA 1
ATOM 686 C C . GLN A 1 87 ? 15.255 14.266 -51.252 1.00 68.00 87 GLN A C 1
ATOM 688 O O . GLN A 1 87 ? 16.039 15.219 -51.178 1.00 68.00 87 GLN A O 1
ATOM 693 N N . PRO A 1 88 ? 14.143 14.325 -52.008 1.00 62.12 88 PRO A N 1
ATOM 694 C CA . PRO A 1 88 ? 13.716 15.570 -52.615 1.00 62.12 88 PRO A CA 1
ATOM 695 C C . PRO A 1 88 ? 13.430 16.547 -51.477 1.00 62.12 88 PRO A C 1
ATOM 697 O O . PRO A 1 88 ? 12.509 16.346 -50.683 1.00 62.12 88 PRO A O 1
ATOM 700 N N . LYS A 1 89 ? 14.235 17.608 -51.371 1.00 61.72 89 LYS A N 1
ATOM 701 C CA . LYS A 1 89 ? 13.855 18.766 -50.565 1.00 61.72 89 LYS A CA 1
ATOM 702 C C . LYS A 1 89 ? 12.598 19.305 -51.224 1.00 61.72 89 LYS A C 1
ATOM 704 O O . LYS A 1 89 ? 12.691 19.899 -52.293 1.00 61.72 89 LYS A O 1
ATOM 709 N N . GLY A 1 90 ? 11.440 19.004 -50.644 1.00 58.03 90 GLY A N 1
ATOM 710 C CA . GLY A 1 90 ? 10.180 19.569 -51.091 1.00 58.03 90 GLY A CA 1
ATOM 711 C C . GLY A 1 90 ? 10.349 21.079 -51.159 1.00 58.03 90 GLY A C 1
ATOM 712 O O . GLY A 1 90 ? 10.504 21.731 -50.128 1.00 58.03 90 GLY A O 1
ATOM 713 N N . VAL A 1 91 ? 10.388 21.606 -52.380 1.00 54.28 91 VAL A N 1
ATOM 714 C CA . VAL A 1 91 ? 10.168 23.020 -52.640 1.00 54.28 91 VAL A CA 1
ATOM 715 C C . VAL A 1 91 ? 8.719 23.252 -52.237 1.00 54.28 91 VAL A C 1
ATOM 717 O O . VAL A 1 91 ? 7.803 22.740 -52.876 1.00 54.28 91 VAL A O 1
ATOM 720 N N . ARG A 1 92 ? 8.528 23.916 -51.100 1.00 52.53 92 ARG A N 1
ATOM 721 C CA . ARG A 1 92 ? 7.283 24.609 -50.797 1.00 52.53 92 ARG A CA 1
ATOM 722 C C . ARG A 1 92 ? 7.510 26.051 -51.229 1.00 52.53 92 ARG A C 1
ATOM 724 O O . ARG A 1 92 ? 8.322 26.716 -50.594 1.00 52.53 92 ARG A O 1
ATOM 731 N N . ASP A 1 93 ? 6.831 26.382 -52.327 1.00 45.62 93 ASP A N 1
ATOM 732 C CA . ASP A 1 93 ? 6.513 27.686 -52.928 1.00 45.62 93 ASP A CA 1
ATOM 733 C C . ASP A 1 93 ? 7.612 28.759 -52.986 1.00 45.62 93 ASP A C 1
ATOM 735 O O . ASP A 1 93 ? 7.943 29.375 -51.948 1.00 45.62 93 ASP A O 1
#

Foldseek 3Di:
DDDDDDDDDDDPVVVVVLVVVCVVVVHDSVVSVVVCCVVCVVVVVVVVVVVVPDPDPDDDDPPVVVCVVVVPPPPVVVVVVVVVVPDPPPPDD